Protein AF-A0A645B0U1-F1 (afdb_monomer)

Solvent-accessible surface area (backbone atoms only — not comparable to full-atom values): 3398 Å² total; per-residue (Å²): 123,64,68,58,56,54,52,52,51,52,51,52,47,52,50,44,53,51,53,44,53,51,50,52,57,50,48,78,73,50,86,51,68,71,58,42,54,50,52,54,50,54,41,52,55,47,51,51,52,43,50,55,52,50,53,56,61,73,75,105

Mean predicted aligned error: 5.4 Å

Sequence (60 aa):
MEDILGSVAGNKMGQLRQEISDLRKILAKTDDPDKIATIKKEINEKETYYNILADRARTK

Foldseek 3Di:
DVVVVLVVLVVLLVVLVVVLVVLVVVLVVDPDPVVNVVSVVVSVVSVVVSVVSVVVSVVD

Secondary structure (DSSP, 8-state):
-HHHHHHHHHHHHHHHHHHHHHHHHHHTT---HHHHHHHHHHHHHHHHHHHHHHHHHH--

Organism: NCBI:txid1076179

pLDDT: mean 88.06, std 14.39, range [51.78, 98.0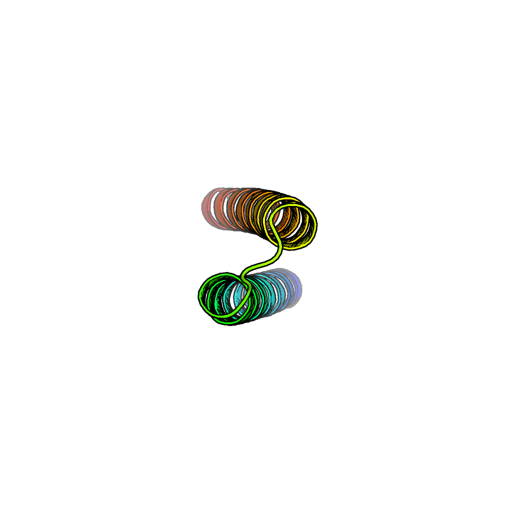]

Radius of gyration: 14.17 Å; Cα contacts (8 Å, |Δi|>4): 22; chains: 1; bounding box: 33×18×38 Å

Structure (mmCIF, N/CA/C/O backbone):
data_AF-A0A645B0U1-F1
#
_entry.id   AF-A0A645B0U1-F1
#
loop_
_atom_site.group_PDB
_atom_site.id
_atom_site.type_symbol
_atom_site.label_atom_id
_atom_site.label_alt_id
_atom_site.label_comp_id
_atom_site.label_asym_id
_atom_site.label_entity_id
_atom_site.label_seq_id
_atom_site.pdbx_PDB_ins_code
_atom_site.Cartn_x
_atom_site.Cartn_y
_atom_site.Cartn_z
_atom_site.occupancy
_atom_site.B_iso_or_equiv
_atom_site.auth_seq_id
_atom_site.auth_comp_id
_atom_site.auth_asym_id
_atom_site.auth_atom_id
_atom_site.pdbx_PDB_model_num
ATOM 1 N N . MET A 1 1 ? 22.810 -8.946 -19.670 1.00 52.28 1 MET A N 1
ATOM 2 C CA . MET A 1 1 ? 22.753 -8.118 -18.439 1.00 52.28 1 MET A CA 1
ATOM 3 C C . MET A 1 1 ? 21.344 -7.557 -18.177 1.00 52.28 1 MET A C 1
ATOM 5 O O . MET A 1 1 ? 21.086 -7.117 -17.065 1.00 52.28 1 MET A O 1
ATOM 9 N N . GLU A 1 2 ? 20.406 -7.632 -19.137 1.00 51.78 2 GLU A N 1
ATOM 10 C CA . GLU A 1 2 ? 18.991 -7.254 -18.939 1.00 51.78 2 GLU A CA 1
ATOM 11 C C . GLU A 1 2 ? 18.197 -8.194 -18.018 1.00 51.78 2 GLU A C 1
ATOM 13 O O . GLU A 1 2 ? 17.365 -7.710 -17.249 1.00 51.78 2 GLU A O 1
ATOM 18 N N . ASP A 1 3 ? 18.507 -9.496 -18.007 1.00 56.34 3 ASP A N 1
ATOM 19 C CA . ASP A 1 3 ? 17.817 -10.493 -17.167 1.00 56.34 3 ASP A CA 1
ATOM 20 C C . ASP A 1 3 ? 17.898 -10.211 -15.664 1.00 56.34 3 ASP A C 1
ATOM 22 O O . ASP A 1 3 ? 16.958 -10.487 -14.914 1.00 56.34 3 ASP A O 1
ATOM 26 N N . ILE A 1 4 ? 19.000 -9.613 -15.203 1.00 57.44 4 ILE A N 1
ATOM 27 C CA . ILE A 1 4 ? 19.184 -9.297 -13.782 1.00 57.44 4 ILE A CA 1
ATOM 28 C C . ILE A 1 4 ? 18.244 -8.158 -13.375 1.00 57.44 4 ILE A C 1
ATOM 30 O O . ILE A 1 4 ? 17.617 -8.221 -12.321 1.00 57.44 4 ILE A O 1
ATOM 34 N N . LEU A 1 5 ? 18.081 -7.140 -14.227 1.00 55.78 5 LEU A N 1
ATOM 35 C CA . LEU A 1 5 ? 17.193 -6.008 -13.945 1.00 55.78 5 LEU A CA 1
ATOM 36 C C . LEU A 1 5 ? 15.715 -6.421 -13.983 1.00 55.78 5 LEU A C 1
ATOM 38 O O . LEU A 1 5 ? 14.947 -5.968 -13.135 1.00 55.78 5 LEU A O 1
ATOM 42 N N . GLY A 1 6 ? 15.325 -7.302 -14.912 1.00 59.91 6 GLY A N 1
ATOM 43 C CA . GLY A 1 6 ? 13.979 -7.888 -14.947 1.00 59.91 6 GLY A CA 1
ATOM 44 C C . GLY A 1 6 ? 13.680 -8.733 -13.705 1.00 59.91 6 GLY A C 1
ATOM 45 O O . GLY A 1 6 ? 12.628 -8.578 -13.083 1.00 59.91 6 GLY A O 1
ATOM 46 N N . SER A 1 7 ? 14.647 -9.546 -13.271 1.00 62.19 7 SER A N 1
ATOM 47 C CA . SER A 1 7 ? 14.534 -10.382 -12.068 1.00 62.19 7 SER A CA 1
ATOM 48 C C . SER A 1 7 ? 14.459 -9.559 -10.776 1.00 62.19 7 SER A C 1
ATOM 50 O O . SER A 1 7 ? 13.657 -9.858 -9.891 1.00 62.19 7 SER A O 1
ATOM 52 N N . VAL A 1 8 ? 15.243 -8.481 -10.667 1.00 66.12 8 VAL A N 1
ATOM 53 C CA . VAL A 1 8 ? 15.214 -7.566 -9.511 1.00 66.12 8 VAL A CA 1
ATOM 54 C C . VAL A 1 8 ? 13.899 -6.782 -9.461 1.00 66.12 8 VAL A C 1
ATOM 56 O O . VAL A 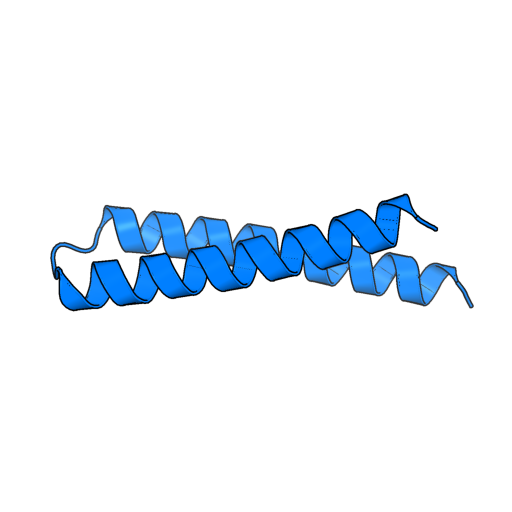1 8 ? 13.308 -6.654 -8.388 1.00 66.12 8 VAL A O 1
ATOM 59 N N . ALA A 1 9 ? 13.399 -6.304 -10.606 1.00 65.69 9 ALA A N 1
ATOM 60 C CA . ALA A 1 9 ? 12.109 -5.620 -10.684 1.00 65.69 9 ALA A CA 1
ATOM 61 C C . ALA A 1 9 ? 10.938 -6.556 -10.336 1.00 65.69 9 ALA A C 1
ATOM 63 O O . ALA A 1 9 ? 10.058 -6.172 -9.564 1.00 65.69 9 ALA A O 1
ATOM 64 N N . GLY A 1 10 ? 10.955 -7.799 -10.830 1.00 73.31 10 GLY A N 1
ATOM 65 C CA . GLY A 1 10 ? 9.970 -8.826 -10.480 1.00 73.31 10 GLY A CA 1
ATOM 66 C C . GLY A 1 10 ? 9.974 -9.160 -8.986 1.00 73.31 10 GLY A C 1
ATOM 67 O O . GLY A 1 10 ? 8.916 -9.188 -8.356 1.00 73.31 10 GLY A O 1
ATOM 68 N N . ASN A 1 11 ? 11.160 -9.313 -8.389 1.00 84.06 11 ASN A N 1
ATOM 69 C CA . ASN A 1 11 ? 11.309 -9.548 -6.952 1.00 84.06 11 ASN A CA 1
ATOM 70 C C . ASN A 1 11 ? 10.763 -8.367 -6.126 1.00 84.06 11 ASN A C 1
ATOM 72 O O . ASN A 1 11 ? 10.000 -8.562 -5.180 1.00 84.06 11 ASN A O 1
ATOM 76 N N . LYS A 1 12 ? 11.062 -7.124 -6.528 1.00 87.88 12 LYS A N 1
ATOM 77 C CA . LYS A 1 12 ? 10.572 -5.933 -5.821 1.00 87.88 12 LYS A CA 1
ATOM 78 C C . LYS A 1 12 ? 9.055 -5.758 -5.937 1.00 87.88 12 LYS A C 1
ATOM 80 O O . LYS A 1 12 ? 8.407 -5.424 -4.949 1.00 87.88 12 LYS A O 1
ATOM 85 N N . MET A 1 13 ? 8.474 -6.028 -7.105 1.00 91.88 13 MET A N 1
ATOM 86 C CA . MET A 1 13 ? 7.018 -6.022 -7.288 1.00 91.88 13 MET A CA 1
ATOM 87 C C . MET A 1 13 ? 6.319 -7.106 -6.454 1.00 91.88 13 MET A C 1
ATOM 89 O O . MET A 1 13 ? 5.250 -6.850 -5.898 1.00 91.88 13 MET A O 1
ATOM 93 N N . GLY A 1 14 ? 6.921 -8.294 -6.332 1.00 92.69 14 GLY A N 1
ATOM 94 C CA . GLY A 1 14 ? 6.426 -9.363 -5.460 1.00 92.69 14 GLY A CA 1
ATOM 95 C C . GLY A 1 14 ? 6.419 -8.960 -3.984 1.00 92.69 14 GLY A C 1
ATOM 96 O O . GLY A 1 14 ? 5.401 -9.116 -3.312 1.00 92.69 14 GLY A O 1
ATOM 97 N N 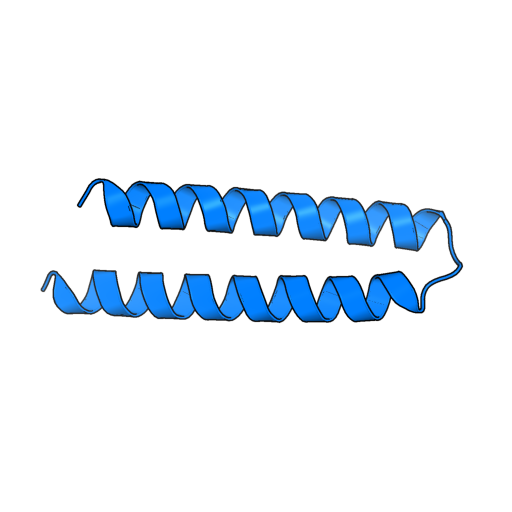. GLN A 1 15 ? 7.515 -8.359 -3.508 1.00 93.75 15 GLN A N 1
ATOM 98 C CA . GLN A 1 15 ? 7.615 -7.820 -2.145 1.00 93.75 15 GLN A CA 1
ATOM 99 C C . GLN A 1 15 ? 6.544 -6.762 -1.870 1.00 93.75 15 GLN A C 1
ATOM 101 O O . GLN A 1 15 ? 5.820 -6.870 -0.885 1.00 93.75 15 GLN A O 1
ATOM 106 N N . LEU A 1 16 ? 6.371 -5.792 -2.776 1.00 95.25 16 LEU A N 1
ATOM 107 C CA . LEU A 1 16 ? 5.357 -4.745 -2.622 1.00 95.25 16 LEU A 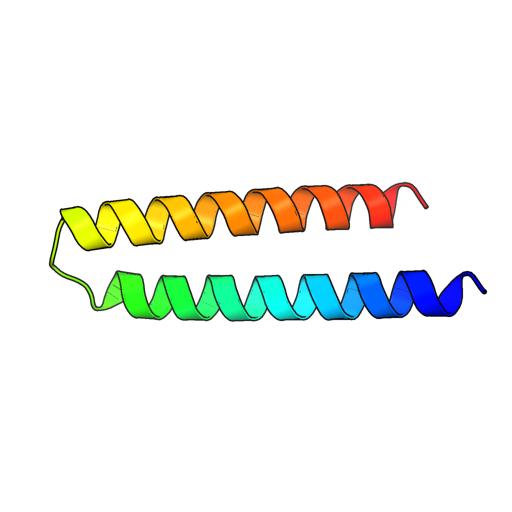CA 1
ATOM 108 C C . LEU A 1 16 ? 3.943 -5.321 -2.527 1.00 95.25 16 LEU A C 1
ATOM 110 O O . LEU A 1 16 ? 3.166 -4.892 -1.679 1.00 95.25 16 LEU A O 1
ATOM 114 N N . ARG A 1 17 ? 3.607 -6.326 -3.348 1.00 95.25 17 ARG A N 1
ATOM 115 C CA . ARG A 1 17 ? 2.310 -7.016 -3.254 1.00 95.25 17 ARG A CA 1
ATOM 116 C C . ARG A 1 17 ? 2.096 -7.663 -1.888 1.00 95.25 17 ARG A C 1
ATOM 118 O O . ARG A 1 17 ? 0.996 -7.562 -1.344 1.00 95.25 17 ARG A O 1
ATOM 125 N N . GLN A 1 18 ? 3.121 -8.325 -1.355 1.00 96.50 18 GLN A N 1
ATOM 126 C CA . GLN A 1 18 ? 3.045 -8.974 -0.049 1.00 96.50 18 GLN A CA 1
ATOM 127 C C . GLN A 1 18 ? 2.870 -7.939 1.071 1.00 96.50 18 GLN A C 1
ATOM 129 O O . GLN A 1 18 ? 1.940 -8.056 1.865 1.00 96.50 18 GLN A O 1
ATOM 134 N N . GLU A 1 19 ? 3.686 -6.882 1.071 1.00 96.44 19 GLU A N 1
ATOM 135 C CA . GLU A 1 19 ? 3.608 -5.784 2.041 1.00 96.44 19 GLU A CA 1
ATOM 136 C C . GLU A 1 19 ? 2.233 -5.099 2.022 1.00 96.44 19 GLU A C 1
ATOM 138 O O . GLU A 1 19 ? 1.633 -4.893 3.074 1.00 96.44 19 GLU A O 1
ATOM 143 N N . ILE A 1 20 ? 1.684 -4.801 0.836 1.00 97.88 20 ILE A N 1
ATOM 144 C CA . ILE A 1 20 ? 0.336 -4.224 0.693 1.00 97.88 20 ILE A CA 1
ATOM 145 C C . ILE A 1 20 ? -0.725 -5.174 1.261 1.00 97.88 20 ILE A C 1
ATOM 147 O O . ILE A 1 20 ? -1.624 -4.740 1.983 1.00 97.88 20 ILE A O 1
ATOM 151 N N . SER A 1 21 ? -0.637 -6.470 0.951 1.00 97.75 21 SER A N 1
ATOM 152 C CA . SER A 1 21 ? -1.553 -7.481 1.490 1.00 97.75 21 SER A CA 1
ATOM 153 C C . SER A 1 21 ? -1.502 -7.523 3.019 1.00 97.75 21 SER A C 1
ATOM 155 O O . SER A 1 21 ? -2.545 -7.553 3.674 1.00 97.75 21 SER A O 1
ATOM 157 N N . ASP A 1 22 ? -0.309 -7.500 3.606 1.00 97.50 22 ASP A N 1
ATOM 158 C CA . ASP A 1 22 ? -0.155 -7.568 5.056 1.00 97.50 22 ASP A CA 1
ATOM 159 C C . ASP A 1 22 ? -0.620 -6.278 5.742 1.00 97.50 22 ASP A C 1
ATOM 161 O O . ASP A 1 22 ? -1.355 -6.353 6.727 1.00 97.50 22 ASP A O 1
ATOM 165 N N . LEU A 1 23 ? -0.345 -5.106 5.162 1.00 97.81 23 LEU A N 1
ATOM 166 C CA . LEU A 1 23 ? -0.901 -3.832 5.631 1.00 97.81 23 LEU A CA 1
ATOM 167 C C . LEU A 1 23 ? -2.433 -3.819 5.578 1.00 97.81 23 LEU A C 1
ATOM 169 O O . LEU A 1 23 ? -3.070 -3.348 6.517 1.00 97.81 23 LEU A O 1
ATOM 173 N N . ARG A 1 24 ? -3.052 -4.391 4.537 1.00 97.75 24 ARG A N 1
ATOM 174 C CA . ARG A 1 24 ? -4.518 -4.531 4.457 1.00 97.75 24 ARG A CA 1
ATOM 175 C C . ARG A 1 24 ? -5.075 -5.448 5.552 1.00 97.75 24 ARG A C 1
ATOM 177 O O . ARG A 1 24 ? -6.135 -5.153 6.101 1.00 97.75 24 ARG A O 1
ATOM 184 N N . LYS A 1 25 ? -4.368 -6.526 5.914 1.00 97.94 25 LYS A N 1
ATOM 185 C CA . LYS A 1 25 ? -4.758 -7.393 7.044 1.00 97.94 25 LYS A CA 1
ATOM 186 C C . LYS A 1 25 ? -4.639 -6.672 8.385 1.00 97.94 25 LYS A C 1
ATOM 188 O O . LYS A 1 25 ? -5.488 -6.879 9.247 1.00 97.94 25 LYS A O 1
ATOM 193 N N . ILE A 1 26 ? -3.600 -5.854 8.566 1.00 97.00 26 ILE A N 1
ATOM 194 C CA . ILE A 1 26 ? -3.426 -5.028 9.769 1.00 97.00 26 ILE A CA 1
ATOM 195 C C . ILE A 1 26 ? -4.544 -3.982 9.838 1.00 97.00 26 ILE A C 1
ATOM 197 O O . ILE A 1 26 ? -5.198 -3.856 10.871 1.00 97.00 26 ILE A O 1
ATOM 201 N N . LEU A 1 27 ? -4.828 -3.299 8.725 1.00 96.94 27 LEU A N 1
ATOM 202 C CA . LEU A 1 27 ? -5.894 -2.304 8.617 1.00 96.94 27 LEU A CA 1
ATOM 203 C C . LEU A 1 27 ? -7.256 -2.876 9.027 1.00 96.94 27 LEU A C 1
ATOM 205 O O . LEU A 1 27 ? -7.977 -2.238 9.782 1.00 96.94 27 LEU A O 1
ATOM 209 N N . ALA A 1 28 ? -7.581 -4.092 8.580 1.00 96.81 28 ALA A N 1
ATOM 210 C CA . ALA A 1 28 ? -8.840 -4.766 8.902 1.00 96.81 28 ALA A CA 1
ATOM 211 C C . ALA A 1 28 ? -9.016 -5.111 10.395 1.00 96.81 28 ALA A C 1
ATOM 213 O O . ALA A 1 28 ? -10.121 -5.442 10.811 1.00 96.81 28 ALA A O 1
ATOM 214 N N . LYS A 1 29 ? -7.935 -5.072 11.183 1.00 97.00 29 LYS A N 1
ATOM 215 C CA . LYS A 1 29 ? -7.922 -5.356 12.628 1.00 97.00 29 LYS A CA 1
ATOM 216 C C . LYS A 1 29 ? -7.629 -4.116 13.478 1.00 97.00 29 LYS A C 1
ATOM 218 O O . LYS A 1 29 ? -7.439 -4.244 14.682 1.00 97.00 29 LYS A O 1
ATOM 223 N N . THR A 1 30 ? -7.484 -2.950 12.852 1.00 95.56 30 THR A N 1
ATOM 224 C CA . THR A 1 30 ? -7.122 -1.707 13.536 1.00 95.56 30 THR A CA 1
ATOM 225 C C . THR A 1 30 ? -8.369 -0.860 13.722 1.00 95.56 30 THR A C 1
ATOM 227 O O . THR A 1 30 ? -8.994 -0.495 12.734 1.00 95.56 30 THR A O 1
ATOM 230 N N . ASP A 1 31 ? -8.676 -0.497 14.967 1.00 94.56 31 ASP A N 1
ATOM 231 C CA . ASP A 1 31 ? -9.839 0.340 15.308 1.00 94.56 31 ASP A CA 1
ATOM 232 C C . ASP A 1 31 ? -9.468 1.807 15.592 1.00 94.56 31 ASP A C 1
ATOM 234 O O . ASP A 1 31 ? -10.334 2.670 15.710 1.00 94.56 31 ASP A O 1
ATOM 238 N N . ASP A 1 32 ? -8.170 2.102 15.696 1.00 97.25 32 ASP A N 1
ATOM 239 C CA . ASP A 1 32 ? -7.638 3.439 15.962 1.00 97.25 32 ASP A CA 1
ATOM 240 C C . ASP A 1 32 ? -7.648 4.297 14.676 1.00 97.25 32 ASP A C 1
ATOM 242 O O . ASP A 1 32 ? -6.925 3.963 13.727 1.00 97.25 32 ASP A O 1
ATOM 246 N N . PRO A 1 33 ? -8.422 5.401 14.621 1.00 95.94 33 PRO A N 1
ATOM 247 C CA . PRO A 1 33 ? -8.547 6.246 13.432 1.00 95.94 33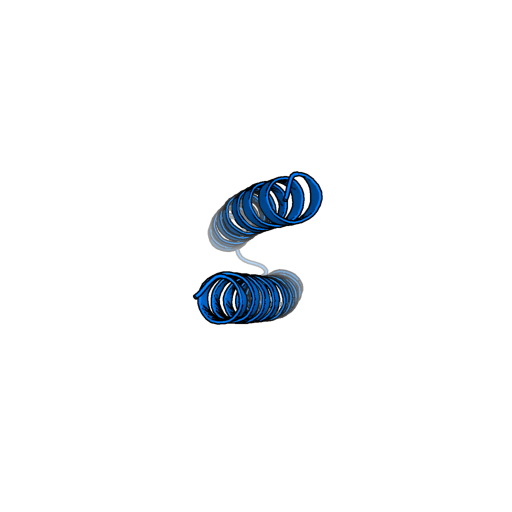 PRO A CA 1
ATOM 248 C C . PRO A 1 33 ? -7.223 6.828 12.922 1.00 95.94 33 PRO A C 1
ATOM 250 O O . PRO A 1 33 ? -7.016 6.892 11.705 1.00 95.94 33 PRO A O 1
ATOM 253 N N . ASP A 1 34 ? -6.306 7.197 13.817 1.00 96.75 34 ASP A N 1
ATOM 254 C CA . ASP A 1 34 ? -5.022 7.796 13.440 1.00 96.75 34 ASP A CA 1
ATOM 255 C C . ASP A 1 34 ? -4.091 6.736 12.838 1.00 96.75 34 ASP A C 1
ATOM 257 O O . ASP A 1 34 ? -3.415 6.959 11.822 1.00 96.75 34 ASP A O 1
ATOM 261 N N . LYS A 1 35 ? -4.115 5.523 13.405 1.00 96.44 35 LYS A N 1
ATOM 262 C CA . LYS A 1 35 ? -3.395 4.374 12.838 1.00 96.44 35 LYS A CA 1
ATOM 263 C C . LYS A 1 35 ? -3.995 3.940 11.503 1.00 96.44 35 LYS A C 1
ATOM 265 O O . LYS A 1 35 ? -3.244 3.679 10.566 1.00 96.44 35 LYS A O 1
ATOM 270 N N . ILE A 1 36 ? -5.323 3.918 11.375 1.00 97.81 36 ILE A N 1
ATOM 271 C CA . ILE A 1 36 ? -6.027 3.638 10.114 1.00 97.81 36 ILE A CA 1
ATOM 272 C C . ILE A 1 36 ? -5.579 4.616 9.023 1.00 97.81 36 ILE A C 1
ATOM 274 O O . ILE A 1 36 ? -5.260 4.185 7.913 1.00 97.81 36 ILE A O 1
ATOM 278 N N . ALA A 1 37 ? -5.544 5.919 9.319 1.00 97.69 37 ALA A N 1
ATOM 279 C CA . ALA A 1 37 ? -5.113 6.939 8.366 1.00 97.69 37 ALA A CA 1
ATOM 280 C C . ALA A 1 37 ? -3.657 6.723 7.928 1.00 97.69 37 ALA A C 1
ATOM 282 O O . ALA A 1 37 ? -3.349 6.769 6.735 1.00 97.69 37 ALA A O 1
ATOM 283 N N . THR A 1 38 ? -2.784 6.403 8.884 1.00 97.81 38 THR A N 1
ATOM 284 C CA . THR A 1 38 ? -1.366 6.116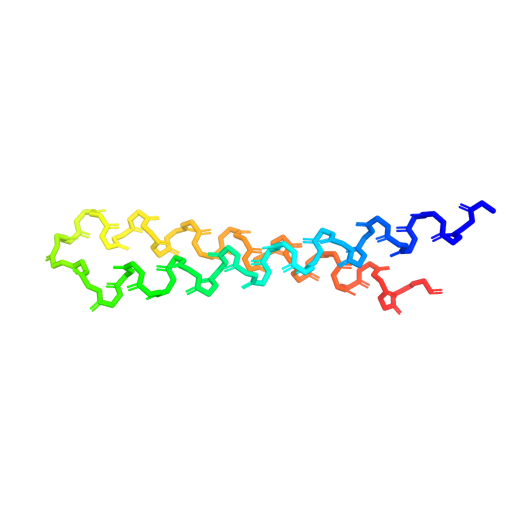 8.634 1.00 97.81 38 THR A CA 1
ATOM 285 C C . THR A 1 38 ? -1.186 4.886 7.740 1.00 97.81 38 THR A C 1
ATOM 287 O O . THR A 1 38 ? -0.521 4.967 6.709 1.00 97.81 38 THR A O 1
ATOM 290 N N . ILE A 1 39 ? -1.847 3.770 8.063 1.00 97.50 39 ILE A N 1
ATOM 291 C CA . ILE A 1 39 ? -1.765 2.525 7.283 1.00 97.50 39 ILE A CA 1
ATOM 292 C C . ILE A 1 39 ? -2.334 2.724 5.872 1.00 97.50 39 ILE A C 1
ATOM 294 O O . ILE A 1 39 ? -1.759 2.248 4.895 1.00 97.50 39 ILE A O 1
ATOM 298 N N . LYS A 1 40 ? -3.444 3.462 5.727 1.00 97.88 40 LYS A N 1
ATOM 299 C CA . LYS A 1 40 ? -4.011 3.790 4.409 1.00 97.88 40 LYS A CA 1
ATOM 300 C C . LYS A 1 40 ? -3.055 4.624 3.562 1.00 97.88 40 LYS A C 1
ATOM 302 O O . LYS A 1 40 ? -2.950 4.381 2.360 1.00 97.88 40 LYS A O 1
ATOM 307 N N . LYS A 1 41 ? -2.367 5.600 4.160 1.00 98.00 41 LYS A N 1
ATOM 308 C CA . LYS A 1 41 ? -1.346 6.388 3.462 1.00 98.00 41 LYS A CA 1
ATOM 309 C C . LYS A 1 41 ? -0.211 5.486 2.977 1.00 98.00 41 LYS A C 1
ATOM 311 O O . LYS A 1 41 ? 0.148 5.534 1.805 1.00 98.00 41 LYS A O 1
ATOM 316 N N . GLU A 1 42 ? 0.275 4.608 3.845 1.00 97.56 42 GLU A N 1
ATOM 317 C CA . GLU A 1 42 ? 1.365 3.688 3.527 1.00 97.56 42 GLU A CA 1
ATOM 318 C C . GLU A 1 42 ? 1.003 2.687 2.413 1.00 97.56 42 GLU A C 1
ATOM 320 O O . GLU A 1 42 ? 1.819 2.420 1.527 1.00 97.56 42 GLU A O 1
ATOM 325 N N . ILE A 1 43 ? -0.233 2.173 2.404 1.00 98.00 43 ILE A N 1
ATOM 326 C CA . ILE A 1 43 ? -0.752 1.338 1.308 1.00 98.00 43 ILE A CA 1
ATOM 327 C C . ILE A 1 43 ?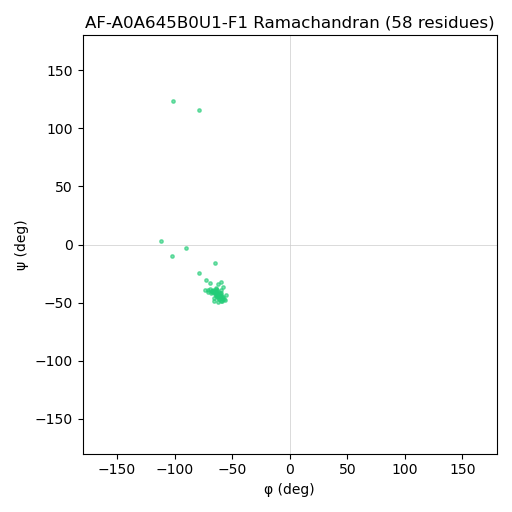 -0.737 2.115 -0.015 1.00 98.00 43 ILE A C 1
ATOM 329 O O . ILE A 1 43 ? -0.216 1.600 -1.002 1.00 98.00 43 ILE A O 1
ATOM 333 N N . ASN A 1 44 ? -1.250 3.351 -0.037 1.00 97.94 44 ASN A N 1
ATOM 334 C CA . ASN A 1 44 ? -1.293 4.168 -1.257 1.00 97.94 44 ASN A CA 1
ATOM 335 C C . ASN A 1 44 ? 0.106 4.452 -1.825 1.00 97.94 44 ASN A C 1
ATOM 337 O O . ASN A 1 44 ? 0.313 4.385 -3.038 1.00 97.94 44 ASN A O 1
ATOM 341 N N . GLU A 1 45 ? 1.081 4.754 -0.966 1.00 97.75 45 GLU A N 1
ATOM 342 C CA . GLU A 1 45 ? 2.468 4.989 -1.384 1.00 97.75 45 GLU A CA 1
ATOM 343 C C . GLU A 1 45 ? 3.081 3.730 -2.018 1.00 97.75 45 GLU A C 1
ATOM 345 O O . GLU A 1 45 ? 3.686 3.798 -3.093 1.00 97.75 45 GLU A O 1
ATOM 350 N N . LYS A 1 46 ? 2.865 2.559 -1.404 1.00 96.56 46 LYS A N 1
ATOM 351 C CA . LYS A 1 46 ? 3.348 1.274 -1.934 1.00 96.56 46 LYS A CA 1
ATOM 352 C C . LYS A 1 46 ? 2.653 0.875 -3.236 1.00 96.56 46 LYS A C 1
ATOM 354 O O . LYS A 1 46 ? 3.322 0.393 -4.150 1.00 96.56 46 LYS A O 1
ATOM 359 N N . GLU A 1 47 ? 1.345 1.101 -3.354 1.00 96.44 47 GLU A N 1
ATOM 360 C CA . GLU A 1 47 ? 0.585 0.870 -4.590 1.00 96.44 47 GLU A CA 1
ATOM 361 C C . GLU A 1 47 ? 1.069 1.780 -5.722 1.00 96.44 47 GLU A C 1
ATOM 363 O O . GLU A 1 47 ? 1.288 1.315 -6.840 1.00 96.44 47 GLU A O 1
ATOM 368 N N . THR A 1 48 ? 1.326 3.056 -5.422 1.00 97.06 48 THR A N 1
ATOM 369 C CA . THR A 1 48 ? 1.897 4.006 -6.386 1.00 97.06 48 THR A CA 1
ATOM 370 C C . THR A 1 48 ? 3.253 3.520 -6.890 1.00 97.06 48 THR A C 1
ATOM 372 O O . THR A 1 48 ? 3.495 3.485 -8.097 1.00 97.06 48 THR A O 1
ATOM 375 N N . TYR A 1 49 ? 4.132 3.082 -5.986 1.00 94.62 49 TYR A N 1
ATOM 376 C CA . TYR A 1 49 ? 5.445 2.579 -6.375 1.00 94.62 49 TYR A CA 1
ATOM 377 C C . TYR A 1 49 ? 5.361 1.282 -7.191 1.00 94.62 49 TYR A C 1
ATOM 379 O O . TYR A 1 49 ? 6.057 1.149 -8.199 1.00 94.62 49 TYR A O 1
ATOM 387 N N . TYR A 1 50 ? 4.468 0.359 -6.819 1.00 94.56 50 TYR A N 1
ATOM 388 C CA . TYR A 1 50 ? 4.193 -0.842 -7.608 1.00 94.56 50 TYR A CA 1
ATOM 389 C C . TYR A 1 50 ? 3.752 -0.485 -9.031 1.00 94.56 50 TYR A C 1
ATOM 391 O O . TYR A 1 50 ? 4.292 -1.035 -9.986 1.00 94.56 50 TYR A O 1
ATOM 399 N N . ASN A 1 51 ? 2.825 0.464 -9.181 1.00 92.94 51 ASN A N 1
ATOM 400 C CA . ASN A 1 51 ? 2.323 0.886 -10.488 1.00 92.94 51 ASN A CA 1
ATOM 401 C C . ASN A 1 51 ? 3.429 1.499 -11.355 1.00 92.94 51 ASN A C 1
ATOM 403 O O . ASN A 1 51 ? 3.553 1.135 -12.519 1.00 92.94 51 ASN A O 1
ATOM 407 N N . ILE A 1 52 ? 4.299 2.337 -10.781 1.00 93.06 52 ILE A N 1
ATOM 408 C CA . ILE A 1 52 ? 5.459 2.895 -11.497 1.00 93.06 52 ILE A CA 1
ATOM 409 C C . ILE A 1 52 ? 6.398 1.780 -11.981 1.00 93.06 52 ILE A C 1
ATOM 411 O O . ILE A 1 52 ? 6.879 1.821 -13.115 1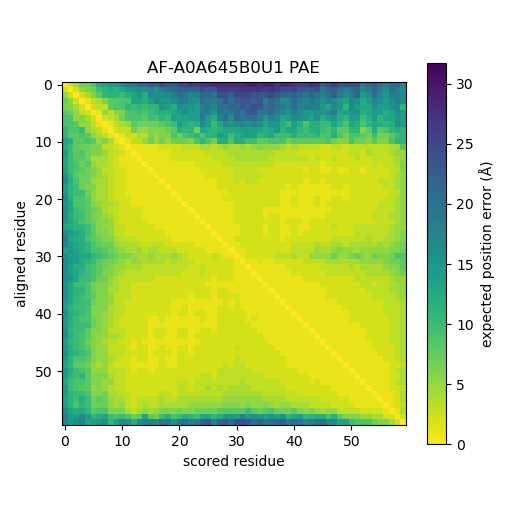.00 93.06 52 ILE A O 1
ATOM 415 N N . LEU A 1 53 ? 6.687 0.785 -11.135 1.00 90.50 53 LEU A N 1
ATOM 416 C CA . LEU A 1 53 ? 7.526 -0.353 -11.524 1.00 90.50 53 LEU A CA 1
ATOM 417 C C . LEU A 1 53 ? 6.858 -1.214 -12.600 1.00 90.50 53 LEU A C 1
ATOM 419 O O . LEU A 1 53 ? 7.529 -1.629 -13.544 1.00 90.50 53 LEU A O 1
ATOM 423 N N . ALA A 1 54 ? 5.552 -1.448 -12.483 1.00 89.88 54 ALA A N 1
ATOM 424 C CA . ALA A 1 54 ? 4.777 -2.208 -13.452 1.00 89.88 54 ALA A CA 1
ATOM 425 C C . ALA A 1 54 ? 4.741 -1.505 -14.815 1.00 89.88 54 ALA A C 1
ATOM 427 O O . ALA A 1 54 ? 4.966 -2.148 -15.837 1.00 89.88 54 ALA A O 1
ATOM 428 N N . ASP A 1 55 ? 4.526 -0.190 -14.841 1.00 90.94 55 ASP A N 1
ATOM 429 C CA . ASP A 1 55 ? 4.521 0.593 -16.077 1.00 90.94 55 ASP A CA 1
ATOM 430 C C . ASP A 1 55 ? 5.894 0.575 -16.754 1.00 90.94 55 ASP A C 1
ATOM 432 O O . ASP A 1 55 ? 5.978 0.341 -17.961 1.00 90.94 55 ASP A O 1
ATOM 436 N N . ARG A 1 56 ? 6.980 0.712 -15.978 1.00 87.19 56 ARG A N 1
ATOM 437 C CA . ARG A 1 56 ? 8.360 0.566 -16.478 1.00 87.19 56 ARG A CA 1
ATOM 438 C C . ARG A 1 56 ? 8.653 -0.831 -17.018 1.00 87.19 56 ARG A C 1
ATOM 440 O O . ARG A 1 56 ? 9.433 -0.963 -17.954 1.00 87.19 56 ARG A O 1
ATOM 447 N N . ALA A 1 57 ? 8.062 -1.868 -16.428 1.00 83.62 57 ALA A N 1
ATOM 448 C CA . ALA A 1 57 ? 8.208 -3.235 -16.912 1.00 83.62 57 ALA A CA 1
ATOM 449 C C . ALA A 1 57 ? 7.430 -3.481 -18.216 1.00 83.62 57 ALA A C 1
ATOM 451 O O . ALA A 1 57 ? 7.873 -4.291 -19.015 1.00 83.62 57 ALA A O 1
ATOM 452 N N . ARG A 1 58 ? 6.303 -2.785 -18.443 1.00 81.44 58 ARG A N 1
ATOM 453 C CA . ARG A 1 58 ? 5.525 -2.8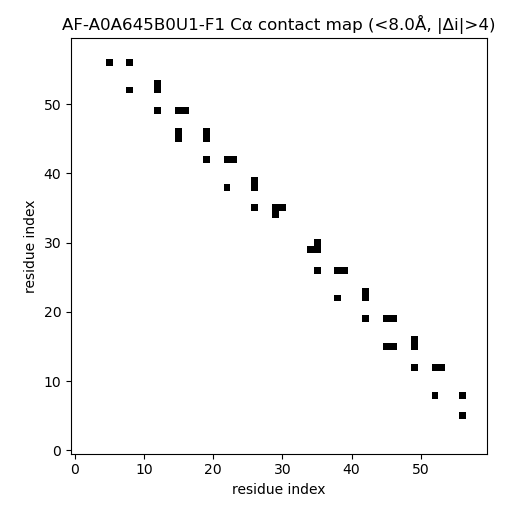71 -19.697 1.00 81.44 58 ARG A CA 1
ATOM 454 C C . ARG A 1 58 ? 6.115 -2.064 -20.855 1.00 81.44 58 ARG A C 1
ATOM 456 O O . ARG A 1 58 ? 5.783 -2.341 -21.999 1.00 81.44 58 ARG A O 1
ATOM 463 N N . THR A 1 59 ? 6.897 -1.023 -20.561 1.00 75.75 59 THR A N 1
ATOM 464 C CA . THR A 1 59 ? 7.545 -0.169 -21.578 1.00 75.75 59 THR A CA 1
ATOM 465 C C . THR A 1 59 ? 8.938 -0.653 -21.991 1.00 75.75 59 THR A C 1
ATOM 467 O O . THR A 1 59 ? 9.541 -0.042 -22.871 1.00 75.75 59 THR A O 1
ATOM 470 N N . LYS A 1 60 ? 9.441 -1.729 -21.374 1.00 55.75 60 LYS A N 1
ATOM 471 C CA . LYS A 1 60 ? 10.589 -2.504 -21.858 1.00 55.75 60 LYS A CA 1
ATOM 472 C C . LYS A 1 60 ? 10.127 -3.580 -22.829 1.00 55.75 60 LYS A C 1
ATOM 474 O O . LYS A 1 60 ? 10.878 -3.816 -23.796 1.00 55.75 60 LYS A O 1
#

Nearest PDB structures (foldseek):
  3k6c-assembly1_A  TM=9.478E-01  e=5.873E-01  Nitrosomonas europaea
  4l0r-assembly1_B  TM=9.665E-01  e=1.082E+00  Homo sapiens
  4l0r-assembly1_A  TM=9.707E-01  e=1.082E+00  Homo sapiens
  4afl-assembly2_F  TM=9.568E-01  e=1.240E+00  Homo sapiens
  5n5e-assembly1_e  TM=9.563E-01  e=2.135E+00  Pyrococcus furiosus COM1